Protein AF-A0A4Y2SVW2-F1 (afdb_monomer_lite)

pLDDT: mean 77.6, std 18.05, range [39.53, 97.12]

Secondary structure (DSSP, 8-state):
-------S-S------GGGS----------HHHHHHHHHTT--HHHHHHHHHHHHHHTTSS-SS--TT---HHHHHHHHHHHHHHHHHHHHHHHHHS----SS---S------

Sequence (113 aa):
MKINRKSPNERRDEIDLSLSPSASQMRSKLTSASLVSDRFDVSNRATAVIAFSVLYDLGMISEKDTSLVIDKSKIRREKQKTRKSIGQIMNRLIVTKGIYFDGRRDNTTFQEK

Organism: Araneus ventricosus (NCBI:txid182803)

Structure (mmCIF, N/CA/C/O backbone):
data_AF-A0A4Y2SVW2-F1
#
_entry.id   AF-A0A4Y2SVW2-F1
#
loop_
_atom_site.group_PDB
_atom_site.id
_atom_site.type_symbol
_atom_site.label_atom_id
_atom_site.label_alt_id
_atom_site.label_comp_id
_atom_site.label_asym_id
_atom_site.label_entity_id
_atom_site.label_seq_id
_atom_site.pdbx_PDB_ins_code
_atom_site.Cartn_x
_atom_site.Cartn_y
_atom_site.Cartn_z
_atom_site.occupancy
_atom_site.B_iso_or_equiv
_atom_site.auth_seq_id
_atom_site.auth_comp_id
_atom_site.auth_asym_id
_atom_site.auth_atom_id
_atom_site.pdbx_PDB_model_num
ATOM 1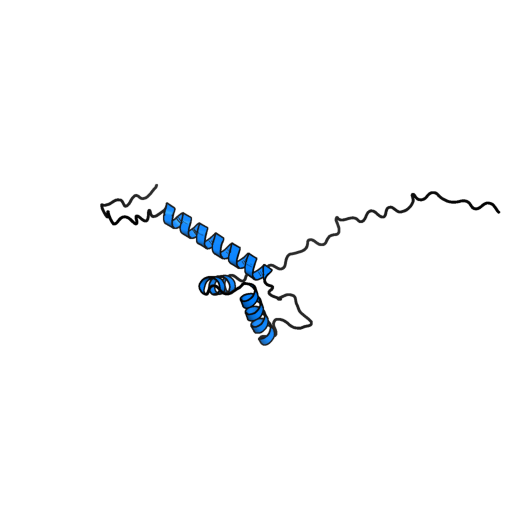 N N . MET A 1 1 ? -24.868 67.659 23.715 1.00 43.66 1 MET A N 1
ATOM 2 C CA . MET A 1 1 ? -24.239 66.329 23.540 1.00 43.66 1 MET A CA 1
ATOM 3 C C . MET A 1 1 ? -23.353 66.355 22.302 1.00 43.66 1 MET A C 1
ATOM 5 O O . MET A 1 1 ? -23.878 66.492 21.208 1.00 43.66 1 MET A O 1
ATOM 9 N N . LYS A 1 2 ? -22.026 66.285 22.459 1.00 39.53 2 LYS A N 1
ATOM 10 C CA . LYS A 1 2 ? -21.077 66.105 21.346 1.00 39.53 2 LYS A CA 1
ATOM 11 C C . LYS A 1 2 ? -20.489 64.701 21.474 1.00 39.53 2 LYS A C 1
ATOM 13 O O . LYS A 1 2 ? -19.854 64.406 22.479 1.00 39.53 2 LYS A O 1
ATOM 18 N N . ILE A 1 3 ? -20.748 63.837 20.497 1.00 49.00 3 ILE A N 1
ATOM 19 C CA . ILE A 1 3 ? -20.210 62.473 20.462 1.00 49.00 3 ILE A CA 1
ATOM 20 C C . ILE A 1 3 ? -18.889 62.536 19.696 1.00 49.00 3 ILE A C 1
ATOM 22 O O . ILE A 1 3 ? -18.883 62.783 18.491 1.00 49.00 3 ILE A O 1
ATOM 26 N N . ASN A 1 4 ? -17.772 62.355 20.399 1.00 48.28 4 ASN A N 1
ATOM 27 C CA . ASN A 1 4 ? -16.452 62.254 19.787 1.00 48.28 4 ASN A CA 1
ATOM 28 C C . ASN A 1 4 ? -16.290 60.846 19.190 1.00 48.28 4 ASN A C 1
ATOM 30 O O . ASN A 1 4 ? -16.244 59.865 19.931 1.00 48.28 4 ASN A O 1
ATOM 34 N N . ARG A 1 5 ? -16.245 60.733 17.860 1.00 51.66 5 ARG A N 1
ATOM 35 C CA . ARG A 1 5 ? -15.960 59.468 17.171 1.00 51.66 5 ARG A CA 1
ATOM 36 C C . ARG A 1 5 ? -14.452 59.387 16.932 1.00 51.66 5 ARG A C 1
ATOM 38 O O . ARG A 1 5 ? -13.937 60.092 16.070 1.00 51.66 5 ARG A O 1
ATOM 45 N N . LYS A 1 6 ? -13.750 58.541 17.696 1.00 53.53 6 LYS A N 1
ATOM 46 C CA . LYS A 1 6 ? -12.362 58.166 17.378 1.00 53.53 6 LYS A CA 1
ATOM 47 C C . LYS A 1 6 ? -12.320 57.449 16.021 1.00 53.53 6 LYS A C 1
ATOM 49 O O . LYS A 1 6 ? -13.250 56.720 15.676 1.00 53.53 6 LYS A O 1
ATOM 54 N N . SER A 1 7 ? -11.267 57.709 15.249 1.00 57.62 7 SER A N 1
ATOM 55 C CA . SER A 1 7 ? -11.062 57.177 13.899 1.00 57.62 7 SER A CA 1
ATOM 56 C C . SER A 1 7 ? -10.784 55.660 13.908 1.00 57.62 7 SER A C 1
ATOM 58 O O . SER A 1 7 ? -10.280 55.144 14.904 1.00 57.62 7 SER A O 1
ATOM 60 N N . PRO A 1 8 ? -11.079 54.921 12.818 1.00 46.88 8 PRO A N 1
ATOM 61 C CA . PRO A 1 8 ? -11.138 53.451 12.823 1.00 46.88 8 PRO A CA 1
ATOM 62 C C . PRO A 1 8 ? -9.779 52.730 12.804 1.00 46.88 8 PRO A C 1
ATOM 64 O O . PRO A 1 8 ? -9.721 51.566 12.425 1.00 46.88 8 PRO A O 1
ATOM 67 N N . ASN A 1 9 ? -8.677 53.403 13.135 1.00 52.47 9 ASN A N 1
ATOM 68 C CA . ASN A 1 9 ? -7.335 52.926 12.783 1.00 52.47 9 ASN A CA 1
ATOM 69 C C . ASN A 1 9 ? -6.510 52.388 13.961 1.00 52.47 9 ASN A C 1
ATOM 71 O O . ASN A 1 9 ? -5.285 52.371 13.896 1.00 52.47 9 ASN A O 1
ATOM 75 N N . GLU A 1 10 ? -7.161 51.922 15.023 1.00 57.16 10 GLU A N 1
ATOM 76 C CA . GLU A 1 10 ? -6.489 51.344 16.186 1.00 57.16 10 GLU A CA 1
ATOM 77 C C . GLU A 1 10 ? -6.884 49.863 16.307 1.00 57.16 10 GLU A C 1
ATOM 79 O O . GLU A 1 10 ? -8.065 49.553 16.451 1.00 57.16 10 GLU A O 1
ATOM 84 N N . ARG A 1 11 ? -5.873 48.980 16.251 1.00 53.44 11 ARG A N 1
ATOM 85 C CA . ARG A 1 11 ? -5.898 47.496 16.205 1.00 53.44 11 ARG A CA 1
ATOM 86 C C . ARG A 1 11 ? -5.912 46.863 14.812 1.00 53.44 11 ARG A C 1
ATOM 88 O O . ARG A 1 11 ? -6.857 46.195 14.402 1.00 53.44 11 ARG A O 1
ATOM 95 N N . ARG A 1 12 ? -4.784 46.989 14.111 1.00 51.47 12 ARG A N 1
ATOM 96 C CA . ARG A 1 12 ? -4.288 45.862 13.314 1.00 51.47 12 ARG A CA 1
ATOM 97 C C . ARG A 1 12 ? -3.435 45.029 14.257 1.00 51.47 12 ARG A C 1
ATOM 99 O O . ARG A 1 12 ? -2.260 45.321 14.436 1.00 51.47 12 ARG A O 1
ATOM 106 N N . ASP A 1 13 ? -4.063 44.064 14.915 1.00 52.34 13 ASP A N 1
ATOM 107 C CA . ASP A 1 13 ? -3.322 42.970 15.526 1.00 52.34 13 ASP A CA 1
ATOM 108 C C . ASP A 1 13 ? -2.711 42.199 14.351 1.00 52.34 13 ASP A C 1
ATOM 110 O O . ASP A 1 13 ? -3.403 41.462 13.644 1.00 52.34 13 ASP A O 1
ATOM 114 N N . GLU A 1 14 ? -1.445 42.482 14.042 1.00 57.84 14 GLU A N 1
ATOM 115 C CA . GLU A 1 14 ? -0.688 41.682 13.091 1.00 57.84 14 GLU A CA 1
ATOM 116 C C . GLU A 1 14 ? -0.685 40.251 13.624 1.00 57.84 14 GLU A C 1
ATOM 118 O O . GLU A 1 14 ? -0.110 39.956 14.671 1.00 57.84 14 GLU A O 1
ATOM 123 N N . ILE A 1 15 ? -1.401 39.364 12.935 1.00 59.44 15 ILE A N 1
ATOM 124 C CA . ILE A 1 15 ? -1.314 37.935 13.196 1.00 59.44 15 ILE A CA 1
ATOM 125 C C . ILE A 1 15 ? 0.102 37.554 12.783 1.00 59.44 15 ILE A C 1
ATOM 127 O O . ILE A 1 15 ? 0.391 37.412 11.594 1.00 59.44 15 ILE A O 1
ATOM 131 N N . ASP A 1 16 ? 0.987 37.451 13.767 1.00 53.69 16 ASP A N 1
ATOM 132 C CA . ASP A 1 16 ? 2.341 36.967 13.582 1.00 53.69 16 ASP A CA 1
ATOM 133 C C . ASP A 1 16 ? 2.286 35.519 13.068 1.00 53.69 16 ASP A C 1
ATOM 135 O O . ASP A 1 16 ? 2.165 34.548 13.818 1.00 53.69 16 ASP A O 1
ATOM 139 N N . LEU A 1 17 ? 2.334 35.378 11.741 1.00 55.16 17 LEU A N 1
ATOM 140 C CA . LEU A 1 17 ? 2.344 34.101 11.031 1.00 55.16 17 LEU A CA 1
ATOM 141 C C . LEU A 1 17 ? 3.621 33.284 11.322 1.00 55.16 17 LEU A C 1
ATOM 143 O O . LEU A 1 17 ? 3.722 32.142 10.868 1.00 55.16 17 LEU A O 1
ATOM 147 N N . SER A 1 18 ? 4.590 33.837 12.069 1.00 55.88 18 SER A N 1
ATOM 148 C CA . SER A 1 18 ? 5.832 33.156 12.453 1.00 55.88 18 SER A CA 1
ATOM 149 C C . SER A 1 18 ? 5.653 32.133 13.584 1.00 55.88 18 SER A C 1
ATOM 151 O O . SER A 1 18 ? 6.486 31.241 13.740 1.00 55.88 18 SER A O 1
ATOM 153 N N . LEU A 1 19 ? 4.529 32.184 14.307 1.00 49.84 19 LEU A N 1
ATOM 154 C CA . LEU A 1 19 ? 4.165 31.233 15.366 1.00 49.84 19 LEU A CA 1
ATOM 155 C C . LEU A 1 19 ? 3.434 29.985 14.856 1.00 49.84 19 LEU A C 1
ATOM 157 O O . LEU A 1 19 ? 2.926 29.200 15.657 1.00 49.84 19 LEU A O 1
ATOM 161 N N . SER A 1 20 ? 3.393 29.757 13.539 1.00 58.06 20 SER A N 1
ATOM 162 C CA . SER A 1 20 ? 3.024 28.447 13.004 1.00 58.06 20 SER A CA 1
ATOM 163 C C . SER A 1 20 ? 3.981 27.410 13.602 1.00 58.06 20 SER A C 1
ATOM 165 O O . SER A 1 20 ? 5.159 27.422 13.227 1.00 58.06 20 SER A O 1
ATOM 167 N N . PRO A 1 21 ? 3.534 26.486 14.480 1.00 55.50 21 PRO A N 1
ATOM 168 C CA . PRO A 1 21 ? 4.400 25.403 14.910 1.00 55.50 21 PRO A CA 1
ATOM 169 C C . PRO A 1 21 ? 4.881 24.718 13.638 1.00 55.50 21 PRO A C 1
ATOM 171 O O . PRO A 1 21 ? 4.065 24.421 12.763 1.00 55.50 21 PRO A O 1
ATOM 174 N N . SER A 1 22 ? 6.200 24.549 13.490 1.00 57.78 22 SER A N 1
ATOM 175 C CA . SER A 1 22 ? 6.768 23.747 12.408 1.00 57.78 22 SER A CA 1
ATOM 176 C C . SER A 1 22 ? 5.966 22.457 12.377 1.00 57.78 22 SER A C 1
ATOM 178 O O . SER A 1 22 ? 6.036 21.665 13.319 1.00 57.78 22 SER A O 1
ATOM 180 N N . ALA A 1 23 ? 5.094 22.317 11.375 1.00 62.59 23 ALA A N 1
ATOM 181 C CA . ALA A 1 23 ? 4.173 21.206 11.294 1.00 62.59 23 ALA A CA 1
ATOM 182 C C . ALA A 1 23 ? 5.034 19.990 10.978 1.00 62.59 23 ALA A C 1
ATOM 184 O O . ALA A 1 23 ? 5.282 19.668 9.814 1.00 62.59 23 ALA A O 1
ATOM 185 N N . SER A 1 24 ? 5.567 19.369 12.031 1.00 65.62 24 SER A N 1
ATOM 186 C CA . SER A 1 24 ? 6.360 18.159 11.952 1.00 65.62 24 SER A CA 1
ATOM 187 C C . SER A 1 24 ? 5.449 17.106 11.348 1.00 65.62 24 SER A C 1
ATOM 189 O O . SER A 1 24 ? 4.575 16.539 12.003 1.00 65.62 24 SER A O 1
ATOM 191 N N . GLN A 1 25 ? 5.567 16.926 10.034 1.00 65.25 25 GLN A N 1
ATOM 192 C CA . GLN A 1 25 ? 4.781 15.938 9.322 1.00 65.25 25 GLN A CA 1
ATOM 193 C C . GLN A 1 25 ? 5.169 14.577 9.888 1.00 65.25 25 GLN A C 1
ATOM 195 O O . GLN A 1 25 ? 6.273 14.098 9.628 1.00 65.25 25 GLN A O 1
ATOM 200 N N . MET A 1 26 ? 4.254 13.936 10.617 1.00 72.06 26 MET A N 1
ATOM 201 C CA . MET A 1 26 ? 4.437 12.566 11.087 1.00 72.06 26 MET A CA 1
ATOM 202 C C . MET A 1 26 ? 4.567 11.628 9.880 1.00 72.06 26 MET A C 1
ATOM 204 O O . MET A 1 26 ? 3.582 11.224 9.249 1.00 72.06 26 MET A O 1
ATOM 208 N N . ARG A 1 27 ? 5.816 11.329 9.512 1.00 76.00 27 ARG A N 1
ATOM 209 C CA . ARG A 1 27 ? 6.177 10.485 8.372 1.00 76.00 27 ARG A CA 1
ATOM 210 C C . ARG A 1 27 ? 6.469 9.072 8.854 1.00 76.00 27 ARG A C 1
ATOM 212 O O . ARG A 1 27 ? 7.605 8.729 9.160 1.00 76.00 27 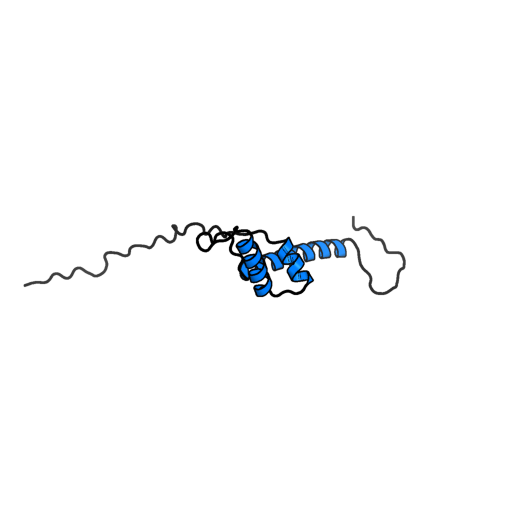ARG A O 1
ATOM 219 N N . SER A 1 28 ? 5.429 8.247 8.868 1.00 81.44 28 SER A N 1
ATOM 220 C CA . SER A 1 28 ? 5.542 6.799 9.050 1.00 81.44 28 SER A CA 1
ATOM 221 C C . SER A 1 28 ? 6.285 6.187 7.855 1.00 81.44 28 SER A C 1
ATOM 223 O O . SER A 1 28 ? 5.919 6.451 6.707 1.00 81.44 28 SER A O 1
ATOM 225 N N . LYS A 1 29 ? 7.318 5.374 8.104 1.00 89.81 29 LYS A N 1
ATOM 226 C CA . LYS A 1 29 ? 7.992 4.590 7.056 1.00 89.81 29 LYS A CA 1
ATOM 227 C C . LYS A 1 29 ? 7.166 3.330 6.791 1.00 89.81 29 LYS A C 1
ATOM 229 O O . LYS A 1 29 ? 7.127 2.447 7.638 1.00 89.81 29 LYS A O 1
ATOM 234 N N . LEU A 1 30 ? 6.501 3.252 5.636 1.00 91.44 30 LEU A N 1
ATOM 235 C CA . LEU A 1 30 ? 5.603 2.138 5.278 1.00 91.44 30 LEU A CA 1
ATOM 236 C C . LEU A 1 30 ? 6.132 1.345 4.074 1.00 91.44 30 LEU A C 1
ATOM 238 O O . LEU A 1 30 ? 5.351 0.880 3.248 1.00 91.44 30 LEU A O 1
ATOM 242 N N . THR A 1 31 ? 7.455 1.200 3.966 1.00 92.62 31 THR A N 1
ATOM 243 C CA . THR A 1 31 ? 8.134 0.625 2.793 1.00 92.62 31 THR A CA 1
ATOM 244 C C . THR A 1 31 ? 7.659 -0.788 2.451 1.00 92.62 31 THR A C 1
ATOM 246 O O . THR A 1 31 ? 7.457 -1.102 1.282 1.00 92.62 31 THR A O 1
ATOM 249 N N . SER A 1 32 ? 7.460 -1.650 3.451 1.00 93.12 32 SER A N 1
ATOM 250 C CA . SER A 1 32 ? 7.019 -3.030 3.215 1.00 93.12 32 SER A CA 1
ATOM 251 C C . SER A 1 32 ? 5.576 -3.074 2.716 1.00 93.12 32 SER A C 1
ATOM 253 O O . SER A 1 32 ? 5.284 -3.718 1.712 1.00 93.12 32 SER A O 1
ATOM 255 N N . ALA A 1 33 ? 4.681 -2.329 3.373 1.00 93.00 33 ALA A N 1
ATOM 256 C CA . ALA A 1 33 ? 3.279 -2.247 2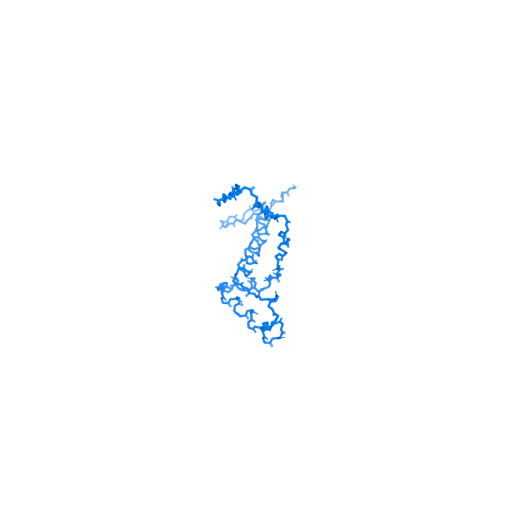.979 1.00 93.00 33 ALA A CA 1
ATOM 257 C C . ALA A 1 33 ? 3.115 -1.606 1.592 1.00 93.00 33 ALA A C 1
ATOM 259 O O . ALA A 1 33 ? 2.307 -2.078 0.795 1.00 93.00 33 ALA A O 1
ATOM 260 N N . SER A 1 34 ? 3.900 -0.568 1.270 1.00 94.06 34 SER A N 1
ATOM 261 C CA . SER A 1 34 ? 3.878 0.067 -0.050 1.00 94.06 34 SER A CA 1
ATOM 262 C C . SER A 1 34 ? 4.372 -0.877 -1.143 1.00 94.06 34 SER A C 1
ATOM 264 O O . SER A 1 34 ? 3.731 -0.957 -2.187 1.00 94.06 34 SER A O 1
ATOM 266 N N . LEU A 1 35 ? 5.454 -1.622 -0.894 1.00 94.25 35 LEU A N 1
ATOM 267 C CA . LEU A 1 35 ? 6.027 -2.575 -1.844 1.00 94.25 35 LEU A CA 1
ATOM 268 C C . LEU A 1 35 ? 5.079 -3.741 -2.126 1.00 94.25 35 LEU A C 1
ATOM 270 O O . LEU A 1 35 ? 4.853 -4.076 -3.285 1.00 94.25 35 LEU A O 1
ATOM 274 N N . VAL A 1 36 ? 4.508 -4.343 -1.080 1.00 95.44 36 VAL A N 1
ATOM 275 C CA . VAL A 1 36 ? 3.535 -5.438 -1.218 1.00 95.44 36 VAL A CA 1
ATOM 276 C C . VAL A 1 36 ? 2.286 -4.942 -1.942 1.00 95.44 36 VAL A C 1
ATOM 278 O O . VAL A 1 36 ? 1.837 -5.563 -2.899 1.00 95.44 36 VAL A O 1
ATOM 281 N N . SER A 1 37 ? 1.765 -3.783 -1.541 1.00 95.25 37 SER A N 1
ATOM 282 C CA . SER A 1 37 ? 0.599 -3.180 -2.182 1.00 95.25 37 SER A CA 1
ATOM 283 C C . SER A 1 37 ? 0.840 -2.848 -3.658 1.00 95.25 37 SER A C 1
ATOM 285 O O . SER A 1 37 ? -0.049 -3.057 -4.471 1.00 95.25 37 SER A O 1
ATOM 287 N N . ASP A 1 38 ? 2.023 -2.352 -4.031 1.00 93.19 38 ASP A N 1
ATOM 288 C CA . ASP A 1 38 ? 2.370 -2.125 -5.440 1.00 93.19 38 ASP A CA 1
ATOM 289 C C . ASP A 1 38 ? 2.551 -3.426 -6.223 1.00 93.19 38 ASP A C 1
ATOM 291 O O . ASP A 1 38 ? 2.163 -3.485 -7.384 1.00 93.19 38 ASP A O 1
ATOM 295 N N . ARG A 1 39 ? 3.098 -4.475 -5.598 1.00 94.00 39 ARG A N 1
ATOM 296 C CA . ARG A 1 39 ? 3.266 -5.790 -6.232 1.00 94.00 39 ARG A CA 1
ATOM 297 C C . ARG A 1 39 ? 1.929 -6.425 -6.616 1.00 94.00 39 ARG A C 1
ATOM 299 O O . ARG A 1 39 ? 1.849 -7.060 -7.659 1.00 94.00 39 ARG A O 1
ATOM 306 N N . PHE A 1 40 ? 0.913 -6.272 -5.771 1.00 95.62 40 PHE A N 1
ATOM 307 C CA . PHE A 1 40 ? -0.426 -6.833 -5.982 1.00 95.62 40 PHE A CA 1
ATOM 308 C C . PHE A 1 40 ? -1.421 -5.826 -6.579 1.00 95.62 40 PHE A C 1
ATOM 310 O O . PHE A 1 40 ? -2.621 -6.078 -6.562 1.00 95.62 40 PHE A O 1
ATOM 317 N N . ASP A 1 41 ? -0.935 -4.673 -7.049 1.00 95.06 41 ASP A N 1
ATOM 318 C CA . ASP A 1 41 ? -1.738 -3.566 -7.587 1.00 95.06 41 ASP A CA 1
ATOM 319 C C . ASP A 1 41 ? -2.935 -3.156 -6.701 1.00 95.06 41 ASP A C 1
ATOM 321 O O . ASP A 1 41 ? -4.028 -2.807 -7.146 1.00 95.06 41 ASP A O 1
ATOM 325 N N . VAL A 1 42 ? -2.735 -3.192 -5.382 1.00 96.81 42 VAL A N 1
ATOM 326 C CA . VAL A 1 42 ? -3.769 -2.832 -4.413 1.00 96.81 42 VAL A CA 1
ATOM 327 C C . VAL A 1 42 ? -3.922 -1.312 -4.373 1.00 96.81 42 VAL A C 1
ATOM 329 O O . VAL A 1 42 ? -2.948 -0.552 -4.275 1.00 96.81 42 VAL A O 1
ATOM 332 N N . SER A 1 43 ? -5.174 -0.845 -4.387 1.00 96.25 43 SER A N 1
ATOM 333 C CA . SER A 1 43 ? -5.465 0.587 -4.304 1.00 96.25 43 SER A CA 1
ATOM 334 C C . SER A 1 43 ? -4.934 1.207 -3.004 1.00 96.25 43 SER A C 1
ATOM 336 O O . SER A 1 43 ? -4.999 0.613 -1.926 1.00 96.25 43 SER A O 1
ATOM 338 N N . ASN A 1 44 ? -4.479 2.463 -3.076 1.00 95.81 44 ASN A N 1
ATOM 339 C CA . ASN A 1 44 ? -3.962 3.189 -1.905 1.00 95.81 44 ASN A CA 1
ATOM 340 C C . ASN A 1 44 ? -4.976 3.250 -0.755 1.00 95.81 44 ASN A C 1
ATOM 342 O O . ASN A 1 44 ? -4.590 3.237 0.411 1.00 95.81 44 ASN A O 1
ATOM 346 N N . ARG A 1 45 ? -6.271 3.337 -1.088 1.00 96.88 45 ARG A N 1
ATOM 347 C CA . ARG A 1 45 ? -7.352 3.368 -0.101 1.00 96.88 45 ARG A CA 1
ATOM 348 C C . ARG A 1 45 ? -7.521 2.008 0.568 1.00 96.88 45 ARG A C 1
ATOM 350 O O . ARG A 1 45 ? -7.573 1.969 1.789 1.00 96.88 45 ARG A O 1
ATOM 357 N N . ALA A 1 46 ? -7.551 0.922 -0.205 1.00 97.12 46 ALA A N 1
ATOM 358 C CA . ALA A 1 46 ? -7.650 -0.428 0.346 1.00 97.12 46 ALA A CA 1
ATOM 359 C C . ALA A 1 46 ? -6.456 -0.744 1.256 1.00 97.12 46 ALA A C 1
ATOM 361 O O . ALA A 1 46 ? -6.643 -1.190 2.379 1.00 97.12 46 ALA A O 1
ATOM 362 N N . THR A 1 47 ? -5.235 -0.413 0.830 1.00 96.81 47 THR A N 1
ATOM 363 C CA . THR A 1 47 ? -4.037 -0.597 1.665 1.00 96.81 47 THR A CA 1
ATOM 364 C C . THR A 1 47 ? -4.089 0.218 2.953 1.00 96.81 47 THR A C 1
ATOM 366 O O . THR A 1 47 ? -3.704 -0.294 3.997 1.00 96.81 47 THR A O 1
ATOM 369 N N . ALA A 1 48 ? -4.568 1.464 2.901 1.00 95.75 48 ALA A N 1
ATOM 370 C CA . ALA A 1 48 ? -4.716 2.284 4.100 1.00 95.75 48 ALA A CA 1
ATOM 371 C C . ALA A 1 48 ? -5.728 1.674 5.082 1.00 95.75 48 ALA A C 1
ATOM 373 O O . ALA A 1 48 ? -5.428 1.592 6.265 1.00 95.75 48 ALA A O 1
ATOM 374 N N . VAL A 1 49 ? -6.878 1.196 4.591 1.00 96.38 49 VAL A N 1
ATOM 375 C CA . VAL A 1 49 ? -7.904 0.552 5.430 1.00 96.38 49 VAL A CA 1
ATOM 376 C C . VAL A 1 49 ? -7.390 -0.752 6.039 1.00 96.38 49 VAL A C 1
ATOM 378 O O . VAL A 1 49 ? -7.547 -0.940 7.237 1.00 96.38 49 VAL A O 1
ATOM 381 N N . ILE A 1 50 ? -6.723 -1.608 5.257 1.00 95.56 50 ILE A N 1
ATOM 382 C CA . ILE A 1 50 ? -6.132 -2.863 5.754 1.00 95.56 50 ILE A CA 1
ATOM 383 C C . ILE A 1 50 ? -5.054 -2.579 6.808 1.00 95.56 50 ILE A C 1
ATOM 385 O O . ILE A 1 50 ? -5.014 -3.212 7.856 1.00 95.56 50 ILE A O 1
ATOM 389 N N . ALA A 1 51 ? -4.167 -1.616 6.554 1.00 94.19 51 ALA A N 1
ATOM 390 C CA . ALA A 1 51 ? -3.124 -1.272 7.515 1.00 94.19 51 ALA A CA 1
ATOM 391 C C . ALA A 1 51 ? -3.715 -0.647 8.789 1.00 94.19 51 ALA A C 1
ATOM 393 O O . ALA A 1 51 ? -3.249 -0.935 9.887 1.00 94.19 51 ALA A O 1
ATOM 394 N N . PHE A 1 52 ? -4.754 0.179 8.648 1.00 93.12 52 PHE A N 1
ATOM 395 C CA . PHE A 1 52 ? -5.484 0.750 9.774 1.00 93.12 52 PHE A CA 1
ATOM 396 C C . PHE A 1 52 ? -6.191 -0.327 10.603 1.00 93.12 52 PHE A C 1
ATOM 398 O O . PHE A 1 52 ? -6.058 -0.296 11.820 1.00 93.12 52 PHE A O 1
ATOM 405 N N . SER A 1 53 ? -6.880 -1.289 9.977 1.00 94.44 53 SER A N 1
ATOM 406 C CA . SER A 1 53 ? -7.569 -2.364 10.703 1.00 94.44 53 SER A CA 1
ATOM 407 C C . SER A 1 53 ? -6.584 -3.213 11.500 1.00 94.44 53 SER A C 1
ATOM 409 O O . SER A 1 53 ? -6.785 -3.411 12.688 1.00 94.44 53 SER A O 1
ATOM 411 N N . VAL A 1 54 ? -5.455 -3.599 10.895 1.00 94.62 54 VAL A N 1
ATOM 412 C CA . VAL A 1 54 ? -4.398 -4.348 11.595 1.00 94.62 54 VAL A CA 1
ATOM 413 C C . VAL A 1 54 ? -3.848 -3.559 12.787 1.00 94.62 54 VAL A C 1
ATOM 415 O O . VAL A 1 54 ? -3.651 -4.118 13.859 1.00 94.62 54 VAL A O 1
ATOM 418 N N . LEU A 1 55 ? -3.604 -2.256 12.632 1.00 92.88 55 LEU A N 1
ATOM 419 C CA . LEU A 1 55 ? -3.113 -1.421 13.733 1.00 92.88 55 LEU A CA 1
ATOM 420 C C . LEU A 1 55 ? -4.152 -1.224 14.844 1.00 92.88 55 LEU A C 1
ATOM 422 O O . LEU A 1 55 ? -3.770 -1.102 16.006 1.00 92.88 55 LEU A O 1
ATOM 426 N N . TYR A 1 56 ? -5.436 -1.183 14.491 1.00 93.94 56 TYR A N 1
ATOM 427 C CA . TYR A 1 56 ? -6.537 -1.100 15.445 1.00 93.94 56 TYR A CA 1
ATOM 428 C C . TYR A 1 56 ? -6.680 -2.406 16.239 1.00 93.94 56 TYR A C 1
ATOM 430 O O . TYR A 1 56 ? -6.707 -2.369 17.465 1.00 93.94 56 TYR A O 1
ATOM 438 N N . ASP A 1 57 ? -6.657 -3.557 15.561 1.00 94.50 57 ASP A N 1
ATOM 439 C CA . ASP A 1 57 ? -6.748 -4.883 16.189 1.00 94.50 57 ASP A CA 1
ATOM 440 C C . ASP A 1 57 ? -5.568 -5.157 17.137 1.00 94.50 57 ASP A C 1
ATOM 442 O O . ASP A 1 57 ? -5.724 -5.789 18.180 1.00 94.50 57 ASP A O 1
ATOM 446 N N . LEU A 1 58 ? -4.381 -4.641 16.802 1.00 93.31 58 LEU A N 1
ATOM 447 C CA . LEU A 1 58 ? -3.184 -4.711 17.647 1.00 93.31 58 LEU A CA 1
ATOM 448 C C . LEU A 1 58 ? -3.167 -3.666 18.779 1.00 93.31 58 LEU A C 1
ATOM 450 O O . LEU A 1 58 ? -2.198 -3.606 19.534 1.00 93.31 58 LEU A O 1
ATOM 454 N N . GLY A 1 59 ? -4.191 -2.813 18.885 1.00 91.94 59 GLY A N 1
ATOM 455 C CA . GLY A 1 59 ? -4.282 -1.760 19.899 1.00 91.94 59 GLY A CA 1
ATOM 456 C C . GLY A 1 59 ? -3.249 -0.638 19.745 1.00 91.94 59 GLY A C 1
ATOM 457 O O . GLY A 1 59 ? -3.049 0.139 20.676 1.00 91.94 59 GLY A O 1
ATOM 458 N N . MET A 1 60 ? -2.584 -0.536 18.589 1.00 91.25 60 MET A N 1
ATOM 459 C CA . MET A 1 60 ? -1.635 0.549 18.301 1.00 91.25 60 MET A CA 1
ATOM 460 C C . MET A 1 60 ? -2.345 1.857 17.948 1.00 91.25 60 MET A C 1
ATOM 462 O O . MET A 1 60 ? -1.762 2.932 18.060 1.00 91.25 60 MET A O 1
ATOM 466 N N . ILE A 1 61 ? -3.585 1.757 17.472 1.00 92.19 61 ILE A N 1
ATOM 467 C CA . ILE A 1 61 ? -4.477 2.887 17.239 1.00 92.19 61 ILE A CA 1
ATOM 468 C C . ILE A 1 61 ? -5.706 2.688 18.115 1.00 92.19 61 ILE A C 1
ATOM 470 O O . ILE A 1 61 ? -6.239 1.587 18.220 1.00 92.19 61 ILE A O 1
ATOM 474 N N . SER A 1 62 ? -6.176 3.776 18.709 1.00 90.19 62 SER A N 1
ATOM 475 C CA . SER A 1 62 ? -7.435 3.820 19.443 1.00 90.19 62 SER A CA 1
ATOM 476 C C . SER A 1 62 ? -8.207 5.069 19.031 1.00 90.19 62 SER A C 1
ATOM 478 O O . SER A 1 62 ? -7.661 5.973 18.403 1.00 90.19 62 SER A O 1
ATOM 480 N N . GLU A 1 63 ? -9.473 5.166 19.421 1.00 88.50 63 GLU A N 1
ATOM 481 C CA . GLU A 1 63 ? -10.263 6.388 19.233 1.00 88.50 63 GLU A CA 1
ATOM 482 C C . GLU A 1 63 ? -9.604 7.611 19.890 1.00 88.50 63 GLU A C 1
ATOM 484 O O . GLU A 1 63 ? -9.754 8.733 19.414 1.00 88.50 63 GLU A O 1
ATOM 489 N N . LYS A 1 64 ? -8.838 7.389 20.966 1.00 89.19 64 LYS A N 1
ATOM 490 C CA . LYS A 1 64 ? -8.131 8.443 21.705 1.00 89.19 64 LYS A CA 1
ATOM 491 C C . LYS A 1 64 ? -6.752 8.770 21.129 1.00 89.19 64 LYS A C 1
ATOM 493 O O . LYS A 1 64 ? -6.335 9.921 21.201 1.00 89.19 64 LYS A O 1
ATOM 498 N N . ASP A 1 65 ? -6.051 7.781 20.572 1.00 86.75 65 ASP A N 1
ATOM 499 C CA . ASP A 1 65 ? -4.710 7.956 20.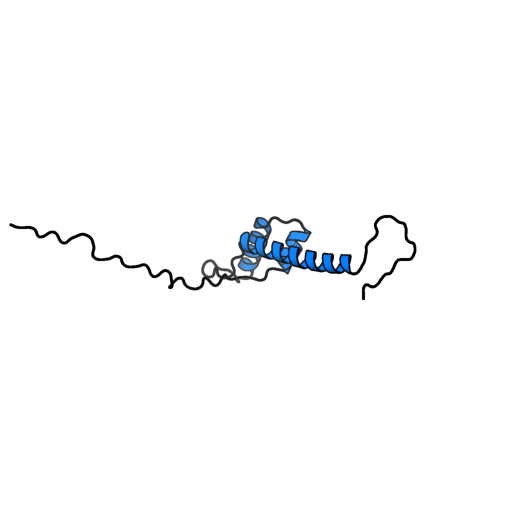005 1.00 86.75 65 ASP A CA 1
ATOM 500 C C . ASP A 1 65 ? -4.714 7.684 18.499 1.00 86.75 65 ASP A C 1
ATOM 502 O O . ASP A 1 65 ? -4.741 6.543 18.032 1.00 86.75 65 ASP A O 1
ATOM 506 N N . THR A 1 66 ? -4.674 8.781 17.742 1.00 86.56 66 THR A N 1
ATOM 507 C CA . THR A 1 66 ? -4.702 8.797 16.275 1.00 86.56 66 THR A CA 1
ATOM 508 C C . THR A 1 66 ? -3.336 9.103 15.655 1.00 86.56 66 THR A C 1
ATOM 510 O O . THR A 1 66 ? -3.223 9.317 14.443 1.00 86.56 66 THR A O 1
ATOM 513 N N . SER A 1 67 ? -2.268 9.094 16.455 1.00 86.50 67 SER A N 1
ATOM 514 C CA . SER A 1 67 ? -0.915 9.444 16.006 1.00 86.50 67 SER A CA 1
ATOM 515 C C . SER A 1 67 ? -0.416 8.550 14.857 1.00 86.50 67 SER A C 1
ATOM 517 O O . SER A 1 67 ? 0.205 9.020 13.894 1.00 86.50 67 SER A O 1
ATOM 519 N N . LEU A 1 68 ? -0.764 7.263 14.903 1.00 88.38 68 LEU A N 1
ATOM 520 C CA . LEU A 1 68 ? -0.328 6.246 13.946 1.00 88.38 68 LEU A CA 1
ATOM 521 C C . LEU A 1 68 ? -1.301 6.005 12.784 1.00 88.38 68 LEU A C 1
ATOM 523 O O . LEU A 1 68 ? -1.050 5.124 11.963 1.00 88.38 68 LEU A O 1
ATOM 527 N N . VAL A 1 69 ? -2.362 6.807 12.639 1.00 90.44 69 VAL A N 1
ATOM 528 C CA . VAL A 1 69 ? -3.363 6.618 11.573 1.00 90.44 69 VAL A CA 1
ATOM 529 C C . VAL A 1 69 ? -2.716 6.635 10.192 1.00 90.44 69 VAL A C 1
ATOM 531 O O . VAL A 1 69 ? -2.049 7.598 9.797 1.00 90.44 69 VAL A O 1
ATOM 534 N N . ILE A 1 70 ? -2.935 5.567 9.429 1.00 92.88 70 ILE A N 1
ATOM 535 C CA . ILE A 1 70 ? -2.457 5.441 8.056 1.00 92.88 70 ILE A CA 1
ATOM 536 C C . ILE A 1 70 ? -3.564 5.899 7.110 1.00 92.88 70 ILE A C 1
ATOM 538 O O . ILE A 1 70 ? -4.593 5.247 6.972 1.00 92.88 70 ILE A O 1
ATOM 542 N N . ASP A 1 71 ? -3.338 7.017 6.422 1.00 93.00 71 ASP A N 1
ATOM 543 C CA . ASP A 1 71 ? -4.246 7.524 5.400 1.00 93.00 71 ASP A CA 1
ATOM 544 C C . ASP A 1 71 ? -3.780 7.143 3.984 1.00 93.00 71 ASP A C 1
ATOM 546 O O . ASP A 1 71 ? -2.635 6.738 3.737 1.00 93.00 71 ASP A O 1
ATOM 550 N N . LYS A 1 72 ? -4.666 7.343 3.002 1.00 94.69 72 LYS A N 1
ATOM 551 C CA . LYS A 1 72 ? -4.341 7.102 1.587 1.00 94.69 72 LYS A CA 1
ATOM 552 C C . LYS A 1 72 ? -3.133 7.923 1.117 1.00 94.69 72 LYS A C 1
ATOM 554 O O . LYS A 1 72 ? -2.398 7.480 0.233 1.00 94.69 72 LYS A O 1
ATOM 559 N N . SER A 1 73 ? -2.922 9.121 1.671 1.00 93.62 73 SER A N 1
ATOM 560 C CA . SER A 1 73 ? -1.844 10.017 1.243 1.00 93.62 73 SER A CA 1
ATOM 561 C C . SER A 1 73 ? -0.485 9.551 1.753 1.00 93.62 73 SER A C 1
ATOM 563 O O . SER A 1 73 ? 0.493 9.657 1.012 1.00 93.62 73 SER A O 1
ATOM 565 N N . LYS A 1 74 ? -0.407 9.004 2.975 1.00 93.25 74 LYS A N 1
ATOM 566 C CA . LYS A 1 74 ? 0.779 8.327 3.518 1.00 93.25 74 LYS A CA 1
ATOM 567 C C . LYS A 1 74 ? 1.168 7.162 2.610 1.00 93.25 74 LYS A C 1
ATOM 569 O O . LYS A 1 74 ? 2.293 7.160 2.118 1.00 93.25 74 LYS A O 1
ATOM 574 N N . ILE A 1 75 ? 0.231 6.273 2.265 1.00 95.25 75 ILE A N 1
ATOM 575 C CA . ILE A 1 75 ? 0.496 5.153 1.341 1.00 95.25 75 ILE A CA 1
ATOM 576 C C . ILE A 1 75 ? 0.962 5.640 -0.034 1.00 95.25 75 ILE A C 1
ATOM 578 O O . ILE A 1 75 ? 1.979 5.171 -0.542 1.00 95.25 75 ILE A O 1
ATOM 582 N N . ARG A 1 76 ? 0.272 6.624 -0.626 1.00 95.12 76 ARG A N 1
ATOM 583 C CA . ARG A 1 76 ? 0.641 7.181 -1.937 1.00 95.12 76 ARG A CA 1
ATOM 584 C C . ARG A 1 76 ? 2.072 7.729 -1.946 1.00 95.12 76 ARG A C 1
ATOM 586 O O . ARG A 1 76 ? 2.809 7.498 -2.902 1.00 95.12 76 ARG A O 1
ATOM 593 N N . ARG A 1 77 ? 2.463 8.470 -0.902 1.00 94.25 77 ARG A N 1
ATOM 594 C CA . ARG A 1 77 ? 3.821 9.023 -0.776 1.00 94.25 77 ARG A CA 1
ATOM 595 C C . ARG A 1 77 ? 4.864 7.919 -0.651 1.00 94.25 77 ARG A C 1
ATOM 597 O O . ARG A 1 77 ? 5.881 7.986 -1.335 1.00 94.25 77 ARG A O 1
ATOM 604 N N . GLU A 1 78 ? 4.612 6.918 0.187 1.00 94.25 78 GLU A N 1
ATOM 605 C CA . GLU A 1 78 ? 5.552 5.812 0.391 1.00 94.25 78 GLU A CA 1
ATOM 606 C C . GLU A 1 78 ? 5.699 4.960 -0.875 1.00 94.25 78 GLU A C 1
ATOM 608 O O . GLU A 1 78 ? 6.824 4.707 -1.291 1.00 94.25 78 GLU A O 1
ATOM 613 N N . LYS A 1 79 ? 4.609 4.644 -1.588 1.00 94.12 79 LYS A N 1
ATOM 614 C CA . LYS A 1 79 ? 4.675 3.994 -2.911 1.00 94.12 79 LYS A CA 1
ATOM 615 C C . LYS A 1 79 ? 5.501 4.791 -3.912 1.00 94.12 79 LYS A C 1
ATOM 617 O O . LYS A 1 79 ? 6.374 4.244 -4.575 1.00 94.12 79 LYS A O 1
ATOM 622 N N . GLN A 1 80 ? 5.286 6.105 -3.995 1.00 94.38 80 GLN A N 1
ATOM 623 C CA . GLN A 1 80 ? 6.064 6.952 -4.899 1.00 94.38 80 GLN A CA 1
ATOM 624 C C . GLN A 1 80 ? 7.563 6.928 -4.564 1.00 94.38 80 GLN A C 1
ATOM 626 O O . GLN A 1 80 ? 8.386 6.894 -5.477 1.00 94.38 80 GLN A O 1
ATOM 631 N N . LYS A 1 81 ? 7.930 6.927 -3.277 1.00 93.56 81 LYS A N 1
ATOM 632 C CA . LYS A 1 81 ? 9.330 6.787 -2.850 1.00 93.56 81 LYS A CA 1
ATOM 633 C C . LYS A 1 81 ? 9.894 5.424 -3.237 1.00 93.56 81 LYS A C 1
ATOM 635 O O . LYS A 1 81 ? 10.954 5.387 -3.851 1.00 93.56 81 LYS A O 1
ATOM 640 N N . THR A 1 82 ? 9.169 4.342 -2.952 1.00 91.88 82 THR A N 1
ATOM 641 C CA . THR A 1 82 ? 9.573 2.970 -3.291 1.00 91.88 82 THR A CA 1
ATOM 642 C C . THR A 1 82 ? 9.788 2.805 -4.798 1.00 91.88 82 THR A C 1
ATOM 644 O O . THR A 1 82 ? 10.823 2.296 -5.225 1.00 91.88 82 THR A O 1
ATOM 647 N N . ARG A 1 83 ? 8.868 3.311 -5.630 1.00 92.31 83 ARG A N 1
ATOM 648 C CA . ARG A 1 83 ? 9.006 3.290 -7.096 1.00 92.31 83 ARG A CA 1
ATOM 649 C C . ARG A 1 83 ? 10.223 4.082 -7.570 1.00 92.31 83 ARG A C 1
ATOM 651 O O . ARG A 1 83 ? 10.963 3.600 -8.420 1.00 92.31 83 ARG A O 1
ATOM 658 N N . LYS A 1 84 ? 10.470 5.268 -6.999 1.00 93.69 84 LYS A N 1
ATOM 659 C CA . LYS A 1 84 ? 11.657 6.078 -7.320 1.00 93.69 84 LYS A CA 1
ATOM 660 C C . LYS A 1 84 ? 12.955 5.362 -6.953 1.00 93.69 84 LYS A C 1
ATOM 662 O O . LYS A 1 84 ? 13.860 5.329 -7.779 1.00 93.69 84 LYS A O 1
ATOM 667 N N . SER A 1 85 ? 13.041 4.766 -5.761 1.00 91.19 85 SER A N 1
ATOM 668 C CA . SER A 1 85 ? 14.238 4.023 -5.348 1.00 91.19 85 SER A CA 1
ATOM 669 C C . SER A 1 85 ? 14.495 2.814 -6.244 1.00 91.19 85 SER A C 1
ATOM 671 O O . SER A 1 85 ? 15.629 2.587 -6.649 1.00 91.19 85 SER A O 1
ATOM 673 N N . ILE A 1 86 ? 13.445 2.075 -6.621 1.00 88.38 86 ILE A N 1
ATOM 674 C CA . ILE A 1 86 ? 13.569 0.941 -7.546 1.00 88.38 86 ILE A CA 1
ATOM 675 C C . ILE A 1 86 ? 14.017 1.429 -8.927 1.00 88.38 86 ILE A C 1
ATOM 677 O O . ILE A 1 86 ? 14.949 0.869 -9.494 1.00 88.38 86 ILE A O 1
ATOM 681 N N . GLY A 1 87 ? 13.416 2.504 -9.445 1.00 89.06 87 GLY A N 1
ATOM 682 C CA . GLY A 1 87 ? 13.807 3.096 -10.725 1.00 89.06 87 GLY A CA 1
ATOM 683 C C . GLY A 1 87 ? 15.271 3.542 -10.753 1.00 89.06 87 GLY A C 1
ATOM 684 O O . GLY A 1 87 ? 15.971 3.275 -11.722 1.00 89.06 87 GLY A O 1
ATOM 685 N N . GLN A 1 88 ? 15.774 4.146 -9.673 1.00 89.50 88 GLN A N 1
ATOM 686 C CA . GLN A 1 88 ? 17.191 4.512 -9.550 1.00 89.50 88 GLN A CA 1
ATOM 687 C C . GLN A 1 88 ? 18.115 3.288 -9.571 1.00 89.50 88 GLN A C 1
ATOM 689 O O . GLN A 1 88 ? 19.141 3.308 -10.251 1.00 89.50 88 GLN A O 1
ATOM 694 N N . ILE A 1 89 ? 17.740 2.217 -8.863 1.00 87.25 89 ILE A N 1
ATOM 695 C CA . ILE A 1 89 ? 18.486 0.951 -8.867 1.00 87.25 89 ILE A CA 1
ATOM 696 C C . ILE A 1 89 ? 18.505 0.352 -10.277 1.00 87.25 89 ILE A C 1
ATOM 698 O O . ILE A 1 89 ? 19.567 -0.044 -10.753 1.00 87.25 89 ILE A O 1
ATOM 702 N N . MET A 1 90 ? 17.360 0.330 -10.965 1.00 83.31 90 MET A N 1
ATOM 703 C CA . MET A 1 90 ? 17.261 -0.203 -12.325 1.00 83.31 90 MET A CA 1
ATOM 704 C C . MET A 1 90 ? 18.057 0.626 -13.328 1.00 83.31 90 MET A C 1
ATOM 706 O O . MET A 1 90 ? 18.797 0.050 -14.114 1.00 83.31 90 MET A O 1
ATOM 710 N N . ASN A 1 91 ? 17.990 1.958 -13.266 1.00 83.25 91 ASN A N 1
ATOM 711 C CA . ASN A 1 91 ? 18.792 2.825 -14.130 1.00 83.25 91 ASN A CA 1
ATOM 712 C C . ASN A 1 91 ? 20.286 2.560 -13.942 1.00 83.25 91 ASN A C 1
ATOM 714 O O . ASN A 1 91 ? 21.004 2.393 -14.920 1.00 83.25 91 ASN A O 1
ATOM 718 N N . ARG A 1 92 ? 20.756 2.441 -12.693 1.00 80.88 92 ARG A N 1
ATOM 719 C CA . ARG A 1 92 ? 22.153 2.087 -12.418 1.00 80.88 92 ARG A CA 1
ATOM 720 C C . ARG A 1 92 ? 22.504 0.700 -12.958 1.00 80.88 92 ARG A C 1
ATOM 722 O O . ARG A 1 92 ? 23.604 0.513 -13.464 1.00 80.88 92 ARG A O 1
ATOM 729 N N . LEU A 1 93 ? 21.589 -0.264 -12.876 1.00 76.62 93 LEU A N 1
ATOM 730 C CA . LEU A 1 93 ? 21.814 -1.617 -13.381 1.00 76.62 93 LEU A CA 1
ATOM 731 C C . LEU A 1 93 ? 21.861 -1.661 -14.915 1.00 76.62 93 LEU A C 1
ATOM 733 O O . LEU A 1 93 ? 22.726 -2.328 -15.461 1.00 76.62 93 LEU A O 1
ATOM 737 N N . ILE A 1 94 ? 20.979 -0.929 -15.597 1.00 72.44 94 ILE A N 1
ATOM 738 C CA . ILE A 1 94 ? 20.939 -0.831 -17.064 1.00 72.44 94 ILE A CA 1
ATOM 739 C C . ILE A 1 94 ? 22.170 -0.087 -17.588 1.00 72.44 94 ILE A C 1
ATOM 741 O O . ILE A 1 94 ? 22.793 -0.537 -18.543 1.00 72.44 94 ILE A O 1
ATOM 745 N N . VAL A 1 95 ? 22.557 1.021 -16.946 1.00 68.25 95 VAL A N 1
ATOM 746 C CA . VAL A 1 95 ? 23.779 1.764 -17.302 1.00 68.25 95 VAL A CA 1
ATOM 747 C C . VAL A 1 95 ? 25.021 0.887 -17.120 1.00 68.25 95 VAL A C 1
ATOM 749 O O . VAL A 1 95 ? 25.907 0.903 -17.961 1.00 68.25 95 VAL A O 1
ATOM 752 N N . THR A 1 96 ? 25.078 0.072 -16.060 1.00 62.84 96 THR A N 1
ATOM 753 C CA . THR A 1 96 ? 26.236 -0.808 -15.801 1.00 62.84 96 THR A CA 1
ATOM 754 C C . THR A 1 96 ? 26.211 -2.128 -16.576 1.00 62.84 96 THR A C 1
ATOM 756 O O . THR A 1 96 ? 27.250 -2.769 -16.718 1.00 62.84 96 THR A O 1
ATOM 759 N N . LYS A 1 97 ? 25.049 -2.567 -17.070 1.00 63.97 97 LYS A N 1
ATOM 760 C CA . LYS A 1 97 ? 24.880 -3.775 -17.885 1.00 63.97 97 LYS A CA 1
ATOM 761 C C . LYS A 1 97 ? 23.928 -3.471 -19.036 1.00 63.97 97 LYS A C 1
ATOM 763 O O . LYS A 1 97 ? 22.714 -3.488 -18.850 1.00 63.97 97 LYS A O 1
ATOM 768 N N . GLY A 1 98 ? 24.472 -3.252 -20.232 1.00 62.66 98 GLY A N 1
ATOM 769 C CA . GLY A 1 98 ? 23.670 -3.174 -21.453 1.00 62.66 98 GLY A CA 1
ATOM 770 C C . GLY A 1 98 ? 22.876 -4.468 -21.651 1.00 62.66 98 GLY A C 1
ATOM 771 O O . GLY A 1 98 ? 23.458 -5.536 -21.833 1.00 62.66 98 GLY A O 1
ATOM 772 N N . ILE A 1 99 ? 21.547 -4.391 -21.573 1.00 65.94 99 ILE A N 1
ATOM 773 C CA . ILE A 1 99 ? 20.653 -5.532 -21.802 1.00 65.94 99 ILE A CA 1
ATOM 774 C C . ILE A 1 99 ? 20.190 -5.459 -23.261 1.00 65.94 99 ILE A C 1
ATOM 776 O O . ILE A 1 99 ? 19.275 -4.704 -23.586 1.00 65.94 99 ILE A O 1
ATOM 780 N N . TYR A 1 100 ? 20.844 -6.207 -24.152 1.00 59.62 100 TYR A N 1
ATOM 781 C CA . TYR A 1 100 ? 20.431 -6.324 -25.554 1.00 59.62 100 TYR A CA 1
ATOM 782 C C . TYR A 1 100 ? 19.279 -7.333 -25.679 1.00 59.62 100 TYR A C 1
ATOM 784 O O . TYR A 1 100 ? 19.402 -8.478 -25.248 1.00 59.62 100 TYR A O 1
ATOM 792 N N . PHE A 1 101 ? 18.154 -6.890 -26.251 1.00 58.00 101 PHE A N 1
ATOM 793 C CA . PHE A 1 101 ? 16.957 -7.710 -26.508 1.00 58.00 101 PHE A CA 1
ATOM 794 C C . PHE A 1 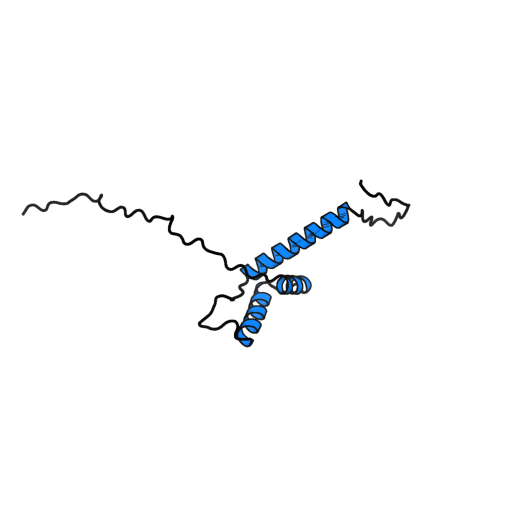101 ? 16.889 -8.272 -27.935 1.00 58.00 101 PHE A C 1
ATOM 796 O O . PHE A 1 101 ? 16.035 -9.106 -28.225 1.00 58.00 101 PHE A O 1
ATOM 803 N N . ASP A 1 102 ? 17.790 -7.842 -28.814 1.00 66.88 102 ASP A N 1
ATOM 804 C CA . ASP A 1 102 ? 18.023 -8.498 -30.095 1.00 66.88 102 ASP A CA 1
ATOM 805 C C . ASP A 1 102 ? 19.028 -9.623 -29.841 1.00 66.88 102 ASP A C 1
ATOM 807 O O . ASP A 1 102 ? 20.119 -9.366 -29.334 1.00 66.88 102 ASP A O 1
ATOM 811 N N . GLY A 1 103 ? 18.654 -10.869 -30.129 1.00 57.44 103 GLY A N 1
ATOM 812 C CA . GLY A 1 103 ? 19.401 -12.095 -29.827 1.00 57.44 103 GLY A CA 1
ATOM 813 C C . GLY A 1 103 ? 20.779 -12.230 -30.496 1.00 57.44 103 GLY A C 1
ATOM 814 O O . GLY A 1 103 ? 21.291 -13.341 -30.612 1.00 57.44 103 GLY A O 1
ATOM 815 N N . ARG A 1 104 ? 21.404 -11.130 -30.922 1.00 63.88 104 ARG A N 1
ATOM 816 C CA . ARG A 1 104 ? 22.780 -11.054 -31.421 1.00 63.88 104 ARG A CA 1
ATOM 817 C C . ARG A 1 104 ? 23.747 -11.030 -30.246 1.00 63.88 104 ARG A C 1
ATOM 819 O O . ARG A 1 104 ? 24.266 -10.001 -29.820 1.00 63.88 104 ARG A O 1
ATOM 826 N N . ARG A 1 105 ? 23.946 -12.220 -29.692 1.00 62.81 105 ARG A N 1
ATOM 827 C CA . ARG A 1 105 ? 24.938 -12.505 -28.665 1.00 62.81 105 ARG A CA 1
ATOM 828 C C . ARG A 1 105 ? 26.294 -12.739 -29.328 1.00 62.81 105 ARG A C 1
ATOM 830 O O . ARG A 1 105 ? 26.717 -13.880 -29.404 1.00 62.81 105 ARG A O 1
ATOM 837 N N . ASP A 1 106 ? 26.984 -11.670 -29.710 1.00 51.19 106 ASP A N 1
ATOM 838 C CA . ASP A 1 106 ? 28.406 -11.751 -30.056 1.00 51.19 106 ASP A CA 1
ATOM 839 C C . ASP A 1 106 ? 29.209 -10.749 -29.198 1.00 51.19 106 ASP A C 1
ATOM 841 O O . ASP A 1 106 ? 29.390 -9.582 -29.525 1.00 51.19 106 ASP A O 1
ATOM 845 N N . ASN A 1 107 ? 29.683 -11.251 -28.052 1.00 56.19 107 ASN A N 1
ATOM 846 C CA . ASN A 1 107 ? 30.908 -10.855 -27.332 1.00 56.19 107 ASN A CA 1
ATOM 847 C C . ASN A 1 107 ? 31.066 -9.459 -26.695 1.00 56.19 107 ASN A C 1
ATOM 849 O O . ASN A 1 107 ? 32.162 -9.145 -26.235 1.00 56.19 107 ASN A O 1
ATOM 853 N N . THR A 1 108 ? 30.040 -8.625 -26.562 1.00 53.06 108 THR A N 1
ATOM 854 C CA . THR A 1 108 ? 30.233 -7.287 -25.966 1.00 53.06 108 THR A CA 1
ATOM 855 C C . THR A 1 108 ? 29.953 -7.239 -24.460 1.00 53.06 108 THR A C 1
ATOM 857 O O . THR A 1 108 ? 28.978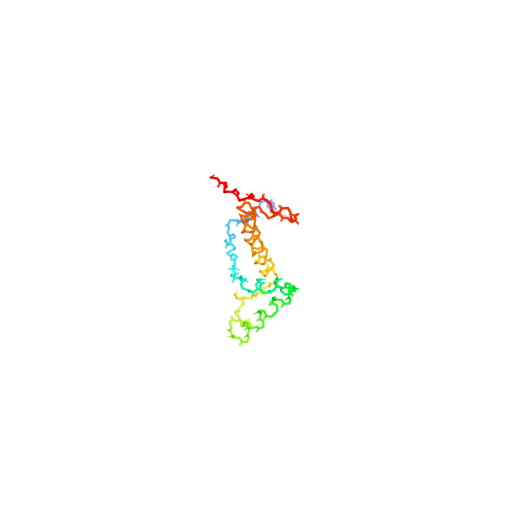 -6.633 -24.017 1.00 53.06 108 THR A O 1
ATOM 860 N N . THR A 1 109 ? 30.820 -7.842 -23.640 1.00 53.09 109 THR A N 1
ATOM 861 C CA . THR A 1 109 ? 30.998 -7.365 -22.257 1.00 53.09 109 THR A CA 1
ATOM 862 C C . THR A 1 109 ? 31.963 -6.186 -22.284 1.00 53.09 109 THR A C 1
ATOM 864 O O . THR A 1 109 ? 33.171 -6.388 -22.377 1.00 53.09 109 THR A O 1
ATOM 867 N N . PHE A 1 110 ? 31.447 -4.963 -22.185 1.00 57.53 110 PHE A N 1
ATOM 868 C CA . PHE A 1 110 ? 32.269 -3.790 -21.895 1.00 57.53 110 PHE A CA 1
ATOM 869 C C . PHE A 1 110 ? 31.968 -3.325 -20.471 1.00 57.53 110 PHE A C 1
ATOM 871 O O . PHE A 1 110 ? 30.827 -3.011 -20.141 1.00 57.53 110 PHE A O 1
ATOM 878 N N . GLN A 1 111 ? 32.995 -3.343 -19.619 1.00 50.75 111 GLN A N 1
ATOM 879 C CA . GLN A 1 111 ? 33.009 -2.560 -18.387 1.00 50.75 111 GLN A CA 1
ATOM 880 C C . GLN A 1 111 ? 33.355 -1.124 -18.777 1.00 50.75 111 GLN A C 1
ATOM 882 O O . GLN A 1 111 ? 34.397 -0.895 -19.390 1.00 50.75 111 GLN A O 1
ATOM 887 N N . GLU A 1 112 ? 32.495 -0.170 -18.440 1.00 59.28 112 GLU A N 1
ATOM 888 C CA . GLU A 1 112 ? 32.887 1.237 -18.457 1.00 59.28 112 GLU A CA 1
ATOM 889 C C . GLU A 1 112 ? 33.766 1.498 -17.221 1.00 59.28 112 GLU A C 1
ATOM 891 O O . GLU A 1 112 ? 33.447 1.031 -16.123 1.00 59.28 112 GLU A O 1
ATOM 896 N N . LYS A 1 113 ? 34.921 2.130 -17.446 1.00 47.47 113 LYS A N 1
ATOM 897 C CA . LYS A 1 113 ? 35.980 2.362 -16.455 1.00 47.47 113 LYS A CA 1
ATOM 898 C C . LYS A 1 113 ? 35.635 3.516 -15.519 1.00 47.47 113 LYS A C 1
ATOM 900 O O . LYS A 1 113 ? 35.096 4.524 -16.022 1.00 47.47 113 LYS A O 1
#

Foldseek 3Di:
DDDDDDDPPPDPPPPPPVPPDPPPPLQDQPQVLLVVCVVVVNQLQRSQVVVQVVCVVVVVDDPVRCSPRRHSVSSVVNNVVNVVVVVVVVVVVCVQDVDDPPPPPDDDPDGDD

Radius of gyration: 27.68 Å; chains: 1; bounding box: 60×79×55 Å